Protein AF-A0A1I0T496-F1 (afdb_monomer)

Structure (mmCIF, N/CA/C/O backbone):
data_AF-A0A1I0T496-F1
#
_entry.id   AF-A0A1I0T496-F1
#
loop_
_atom_site.group_PDB
_atom_site.id
_atom_site.type_symbol
_atom_site.label_atom_id
_atom_site.label_alt_id
_atom_site.label_comp_id
_atom_site.label_asym_id
_atom_site.label_entity_id
_atom_site.label_seq_id
_atom_site.pdbx_PDB_ins_code
_atom_site.Cartn_x
_atom_site.Cartn_y
_atom_site.Cartn_z
_atom_site.occupancy
_atom_site.B_iso_or_equiv
_atom_site.auth_seq_id
_atom_site.auth_comp_id
_atom_site.auth_asym_id
_atom_site.auth_atom_id
_atom_site.pdbx_PDB_model_num
ATOM 1 N N . MET A 1 1 ? 73.795 6.835 -94.065 1.00 41.66 1 MET A N 1
ATOM 2 C CA . MET A 1 1 ? 74.451 7.978 -93.394 1.00 41.66 1 MET A CA 1
ATOM 3 C C . MET A 1 1 ? 73.332 8.925 -92.955 1.00 41.66 1 MET A C 1
ATOM 5 O O . MET A 1 1 ? 72.911 9.755 -93.740 1.00 41.66 1 MET A O 1
ATOM 9 N N . ASN A 1 2 ? 72.550 8.571 -91.927 1.00 46.06 2 ASN A N 1
ATOM 10 C CA . ASN A 1 2 ? 72.804 8.721 -90.476 1.00 46.06 2 ASN A CA 1
ATOM 11 C C . ASN A 1 2 ? 72.653 10.203 -90.088 1.00 46.06 2 ASN A C 1
ATOM 13 O O . ASN A 1 2 ? 73.573 10.978 -90.293 1.00 46.06 2 ASN A O 1
ATOM 17 N N . ASN A 1 3 ? 71.430 10.670 -89.830 1.00 55.84 3 ASN A N 1
ATOM 18 C CA . ASN A 1 3 ? 70.730 10.690 -88.534 1.00 55.84 3 ASN A CA 1
ATOM 19 C C . ASN A 1 3 ? 71.437 11.526 -87.455 1.00 55.84 3 ASN A C 1
ATOM 21 O O . ASN A 1 3 ? 72.317 11.025 -86.760 1.00 55.84 3 ASN A O 1
ATOM 25 N N . THR A 1 4 ? 70.936 12.747 -87.249 1.00 62.94 4 THR A N 1
ATOM 26 C CA . THR A 1 4 ? 71.225 13.577 -86.068 1.00 62.94 4 THR A CA 1
ATOM 27 C C . THR A 1 4 ? 70.010 14.438 -85.709 1.00 62.94 4 THR A C 1
ATOM 29 O O . THR A 1 4 ? 70.069 15.657 -85.620 1.00 62.94 4 THR A O 1
ATOM 32 N N . ALA A 1 5 ? 68.869 13.788 -85.476 1.00 58.91 5 ALA A N 1
ATOM 33 C CA . ALA A 1 5 ? 67.825 14.357 -84.630 1.00 58.91 5 ALA A CA 1
ATOM 34 C C . ALA A 1 5 ? 68.119 13.931 -83.185 1.00 58.91 5 ALA A C 1
ATOM 36 O O . ALA A 1 5 ? 67.910 12.776 -82.807 1.00 58.91 5 ALA A O 1
ATOM 37 N N . VAL A 1 6 ? 68.650 14.847 -82.375 1.00 59.38 6 VAL A N 1
ATOM 38 C CA . VAL A 1 6 ? 68.882 14.603 -80.948 1.00 59.38 6 VAL A CA 1
ATOM 39 C C . VAL A 1 6 ? 67.532 14.640 -80.228 1.00 59.38 6 VAL A C 1
ATOM 41 O O . VAL A 1 6 ? 67.005 15.698 -79.899 1.00 59.38 6 VAL A O 1
ATOM 44 N N . LYS A 1 7 ? 66.952 13.458 -79.989 1.00 59.78 7 LYS A N 1
ATOM 45 C CA . LYS A 1 7 ? 65.841 13.265 -79.047 1.00 59.78 7 LYS A CA 1
ATOM 46 C C . LYS A 1 7 ? 66.382 13.343 -77.623 1.00 59.78 7 LYS A C 1
ATOM 48 O O . LYS A 1 7 ? 66.870 12.347 -77.084 1.00 59.78 7 LYS A O 1
ATOM 53 N N . ILE A 1 8 ? 66.261 14.515 -77.009 1.00 58.62 8 ILE A N 1
ATOM 54 C CA . ILE A 1 8 ? 66.484 14.681 -75.574 1.00 58.62 8 ILE A CA 1
ATOM 55 C C . ILE A 1 8 ? 65.353 13.941 -74.857 1.00 58.62 8 ILE A C 1
ATOM 57 O O . ILE A 1 8 ? 64.212 14.392 -74.800 1.00 58.62 8 ILE A O 1
ATOM 61 N N . HIS A 1 9 ? 65.673 12.745 -74.367 1.00 56.34 9 HIS A N 1
ATOM 62 C CA . HIS A 1 9 ? 64.827 12.008 -73.446 1.00 56.34 9 HIS A CA 1
ATOM 63 C C . HIS A 1 9 ? 64.816 12.767 -72.122 1.00 56.34 9 HIS A C 1
ATOM 65 O O . HIS A 1 9 ? 65.733 12.628 -71.309 1.00 56.34 9 HIS A O 1
ATOM 71 N N . GLU A 1 10 ? 63.768 13.548 -71.881 1.00 54.47 10 GLU A N 1
ATOM 72 C CA . GLU A 1 10 ? 63.411 13.915 -70.520 1.00 54.47 10 GLU A CA 1
ATOM 73 C C . GLU A 1 10 ? 63.071 12.625 -69.775 1.00 54.47 10 GLU A C 1
ATOM 75 O O . GLU A 1 10 ? 61.998 12.033 -69.900 1.00 54.47 10 GLU A O 1
ATOM 80 N N . ARG A 1 11 ? 64.070 12.149 -69.031 1.00 53.25 11 ARG A N 1
ATOM 81 C CA . ARG A 1 11 ? 63.963 11.121 -68.009 1.00 53.25 11 ARG A CA 1
ATOM 82 C C . ARG A 1 11 ? 62.852 11.556 -67.054 1.00 53.25 11 ARG A C 1
ATOM 84 O O . ARG A 1 11 ? 63.096 12.318 -66.120 1.00 53.25 11 ARG A O 1
ATOM 91 N N . GLN A 1 12 ? 61.636 11.071 -67.304 1.00 49.47 12 GLN A N 1
ATOM 92 C CA . GLN A 1 12 ? 60.519 11.159 -66.377 1.00 49.47 12 GLN A CA 1
ATOM 93 C C . GLN A 1 12 ? 60.978 10.538 -65.059 1.00 49.47 12 GLN A C 1
ATOM 95 O O . GLN A 1 12 ? 61.045 9.320 -64.900 1.00 49.47 12 GLN A O 1
ATOM 100 N N . ARG A 1 13 ? 61.350 11.396 -64.109 1.00 55.25 13 ARG A N 1
ATOM 101 C CA . ARG A 1 13 ? 61.476 11.013 -62.708 1.00 55.25 13 ARG A CA 1
ATOM 102 C C . ARG A 1 13 ? 60.093 10.502 -62.302 1.00 55.25 13 ARG A C 1
ATOM 104 O O . ARG A 1 13 ? 59.134 11.264 -62.451 1.00 55.25 13 ARG A O 1
ATOM 111 N N . PRO A 1 14 ? 59.930 9.265 -61.807 1.00 50.41 14 PRO A N 1
ATOM 112 C CA . PRO A 1 14 ? 58.656 8.885 -61.233 1.00 50.41 14 PRO A CA 1
ATOM 113 C C . PRO A 1 14 ? 58.466 9.742 -59.981 1.00 50.41 14 PRO A C 1
ATOM 115 O O . PRO A 1 14 ? 59.073 9.501 -58.941 1.00 50.41 14 PRO A O 1
ATOM 118 N N . SER A 1 15 ? 57.645 10.786 -60.111 1.00 57.34 15 SER A N 1
ATOM 119 C CA . SER A 1 15 ? 57.058 11.498 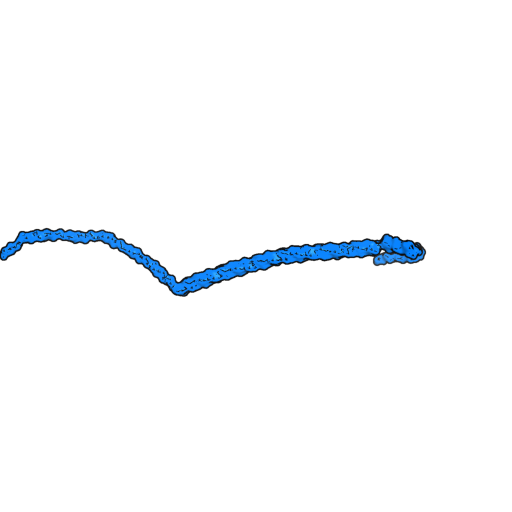-58.986 1.00 57.34 15 SER A CA 1
ATOM 120 C C . SER A 1 15 ? 56.385 10.446 -58.113 1.00 57.34 15 SER A C 1
ATOM 122 O O . SER A 1 15 ? 55.365 9.858 -58.487 1.00 57.34 15 SER A O 1
ATOM 124 N N . SER A 1 16 ? 57.000 10.155 -56.970 1.00 61.03 16 SER A N 1
ATOM 125 C CA . SER A 1 16 ? 56.422 9.342 -55.915 1.00 61.03 16 SER A CA 1
ATOM 126 C C . SER A 1 16 ? 55.224 10.096 -55.350 1.00 61.03 16 SER A C 1
ATOM 128 O O . SER A 1 16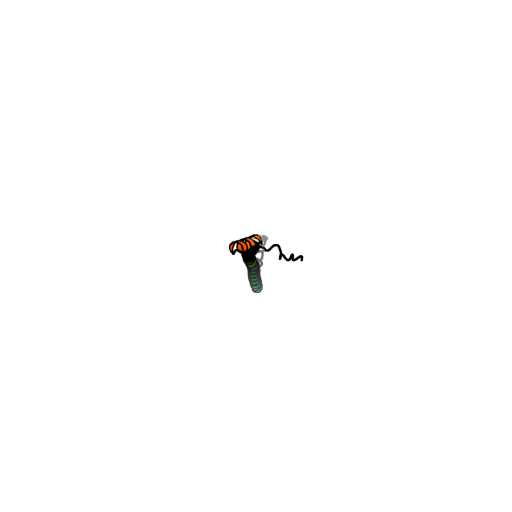 ? 55.309 10.766 -54.322 1.00 61.03 16 SER A O 1
ATOM 130 N N . ARG A 1 17 ? 54.086 10.012 -56.046 1.00 63.22 17 ARG A N 1
ATOM 131 C CA . ARG A 1 17 ? 52.793 10.388 -55.483 1.00 63.22 17 ARG A CA 1
ATOM 132 C C . ARG A 1 17 ? 52.647 9.598 -54.182 1.00 63.22 17 ARG A C 1
ATOM 134 O O . ARG A 1 17 ? 52.797 8.370 -54.231 1.00 63.22 17 ARG A O 1
ATOM 141 N N . PRO A 1 18 ? 52.350 10.233 -53.035 1.00 58.09 18 PRO A N 1
ATOM 142 C CA . PRO A 1 18 ? 51.999 9.473 -51.853 1.00 58.09 18 PRO A CA 1
ATOM 143 C C . PRO A 1 18 ? 50.783 8.639 -52.242 1.00 58.09 18 PRO A C 1
ATOM 145 O O . PRO A 1 18 ? 49.720 9.169 -52.571 1.00 58.09 18 PRO A O 1
ATOM 148 N N . ARG A 1 19 ? 50.953 7.313 -52.293 1.00 62.31 19 ARG A N 1
ATOM 149 C CA . ARG A 1 19 ? 49.824 6.398 -52.414 1.00 62.31 19 ARG A CA 1
ATOM 150 C C . ARG A 1 19 ? 48.985 6.660 -51.179 1.00 62.31 19 ARG A C 1
ATOM 152 O O . ARG A 1 19 ? 49.317 6.168 -50.103 1.00 62.31 19 ARG A O 1
ATOM 159 N N . ILE A 1 20 ? 47.925 7.451 -51.333 1.00 65.31 20 ILE A N 1
ATOM 160 C CA . ILE A 1 20 ? 46.864 7.572 -50.345 1.00 65.31 20 ILE A CA 1
ATOM 161 C C . ILE A 1 20 ? 46.351 6.146 -50.189 1.00 65.31 20 ILE A C 1
ATOM 163 O O . ILE A 1 20 ? 45.581 5.645 -51.012 1.00 65.31 20 ILE A O 1
ATOM 167 N N . ARG A 1 21 ? 46.873 5.439 -49.183 1.00 66.69 21 ARG A N 1
ATOM 168 C CA . ARG A 1 21 ? 46.366 4.141 -48.773 1.00 66.69 21 ARG A CA 1
ATOM 169 C C . ARG A 1 21 ? 44.942 4.438 -48.350 1.00 66.69 21 ARG A C 1
ATOM 171 O O . ARG A 1 21 ? 44.722 4.950 -47.256 1.00 66.69 21 ARG A O 1
ATOM 178 N N . LYS A 1 22 ? 43.985 4.202 -49.253 1.00 64.88 22 LYS A N 1
ATOM 179 C CA . LYS A 1 22 ? 42.560 4.251 -48.936 1.00 64.88 22 LYS A CA 1
ATOM 180 C C . LYS A 1 22 ? 42.412 3.375 -47.702 1.00 64.88 22 LYS A C 1
ATOM 182 O O . LYS A 1 22 ? 42.604 2.162 -47.805 1.00 64.88 22 LYS A O 1
ATOM 187 N N . LYS A 1 23 ? 42.183 3.990 -46.534 1.00 65.06 23 LYS A N 1
ATOM 188 C CA . LYS A 1 23 ? 41.898 3.261 -45.300 1.00 65.06 23 LYS A CA 1
ATOM 189 C C . LYS A 1 23 ? 40.741 2.343 -45.667 1.00 65.06 23 LYS A C 1
ATOM 191 O O . LYS A 1 23 ? 39.662 2.832 -46.005 1.00 65.06 23 LYS A O 1
ATOM 196 N N . ARG A 1 24 ? 41.002 1.034 -45.757 1.00 63.16 24 ARG A N 1
ATOM 197 C CA . ARG A 1 24 ? 39.957 0.051 -46.034 1.00 63.16 24 ARG A CA 1
ATOM 198 C C . ARG A 1 24 ? 38.941 0.269 -44.926 1.00 63.16 24 ARG A C 1
ATOM 200 O O . ARG A 1 24 ? 39.257 0.022 -43.767 1.00 63.16 24 ARG A O 1
ATOM 207 N N . LYS A 1 25 ? 37.773 0.821 -45.265 1.00 63.59 25 LYS A N 1
ATOM 208 C CA . LYS A 1 25 ? 36.662 0.899 -44.322 1.00 63.59 25 LYS A CA 1
ATOM 209 C C . LYS A 1 25 ? 36.406 -0.547 -43.930 1.00 63.59 25 LYS A C 1
ATOM 211 O O . LYS A 1 25 ? 36.032 -1.338 -44.799 1.00 63.59 25 LYS A O 1
ATOM 216 N N . LEU A 1 26 ? 36.722 -0.906 -42.686 1.00 62.88 26 LEU A N 1
ATOM 217 C CA . LEU A 1 26 ? 36.384 -2.209 -42.138 1.00 62.88 26 LEU A CA 1
ATOM 218 C C . LEU A 1 26 ? 34.862 -2.283 -42.253 1.00 62.88 26 LEU A C 1
ATOM 220 O O . LEU A 1 26 ? 34.140 -1.626 -41.507 1.00 62.88 26 LEU A O 1
ATOM 224 N N . LYS A 1 27 ? 34.361 -2.973 -43.279 1.00 60.84 27 LYS A N 1
ATOM 225 C CA . LYS A 1 27 ? 32.942 -3.281 -43.368 1.00 60.84 27 LYS A CA 1
ATOM 226 C C . LYS A 1 27 ? 32.727 -4.332 -42.296 1.00 60.84 27 LYS A C 1
ATOM 228 O O . LYS A 1 27 ? 32.957 -5.511 -42.551 1.00 60.84 27 LYS A O 1
ATOM 233 N N . ILE A 1 28 ? 32.383 -3.881 -41.094 1.00 61.97 28 ILE A N 1
ATOM 234 C CA . ILE A 1 28 ? 31.944 -4.745 -40.006 1.00 61.97 28 ILE A CA 1
ATOM 235 C C . ILE A 1 28 ? 30.673 -5.412 -40.531 1.00 61.97 28 ILE A C 1
ATOM 237 O O . ILE A 1 28 ? 29.595 -4.822 -40.555 1.00 61.97 28 ILE A O 1
ATOM 241 N N . ARG A 1 29 ? 30.829 -6.609 -41.103 1.00 61.81 29 ARG A N 1
ATOM 242 C CA . ARG A 1 29 ? 29.712 -7.465 -41.482 1.00 61.81 29 ARG A CA 1
ATOM 243 C C . ARG A 1 29 ? 29.165 -8.018 -40.177 1.00 61.81 29 ARG A C 1
ATOM 245 O O . ARG A 1 29 ? 29.582 -9.089 -39.750 1.00 61.81 29 ARG A O 1
ATOM 252 N N . LEU A 1 30 ? 28.279 -7.251 -39.547 1.00 61.03 30 LEU A N 1
ATOM 253 C CA . LEU A 1 30 ? 27.459 -7.723 -38.438 1.00 61.03 30 LEU A CA 1
ATOM 254 C C . LEU A 1 30 ? 26.782 -9.011 -38.911 1.00 61.03 30 LEU A C 1
ATOM 256 O O . LEU A 1 30 ? 26.029 -8.999 -39.893 1.00 61.03 30 LEU A O 1
ATOM 260 N N . LYS A 1 31 ? 27.131 -10.141 -38.293 1.00 72.19 31 LYS A N 1
ATOM 261 C CA . LYS A 1 31 ? 26.529 -11.431 -38.646 1.00 72.19 31 LYS A CA 1
ATOM 262 C C . LYS A 1 31 ? 25.045 -11.365 -38.277 1.00 72.19 31 LYS A C 1
ATOM 264 O O . LYS A 1 31 ? 24.690 -10.715 -37.298 1.00 72.19 31 LYS A O 1
ATOM 269 N N . LEU A 1 32 ? 24.165 -12.038 -39.027 1.00 67.88 32 LEU A N 1
ATOM 270 C CA . LEU A 1 32 ? 22.719 -12.009 -38.741 1.00 67.88 32 LEU A CA 1
ATOM 271 C C . LEU A 1 32 ? 22.405 -12.396 -37.282 1.00 67.88 32 LEU A C 1
ATOM 273 O O . LEU A 1 32 ? 21.515 -11.810 -36.673 1.00 67.88 32 LEU A O 1
ATOM 277 N N . GLY A 1 33 ? 23.195 -13.307 -36.702 1.00 79.06 33 GLY A N 1
ATOM 278 C CA . GLY A 1 33 ? 23.086 -13.693 -35.293 1.00 79.06 33 GLY A CA 1
ATOM 279 C C . GLY A 1 33 ? 23.402 -12.572 -34.296 1.00 79.06 33 GLY A C 1
ATOM 280 O O . GLY A 1 33 ? 22.798 -12.529 -33.235 1.00 79.06 33 GLY A O 1
ATOM 281 N N . GLU A 1 34 ? 24.278 -11.624 -34.634 1.00 82.75 34 GLU A N 1
ATOM 282 C CA . GLU A 1 34 ? 24.627 -10.497 -33.757 1.00 82.75 34 GLU A CA 1
ATOM 283 C C . GLU A 1 34 ? 23.475 -9.484 -33.672 1.00 82.75 34 GLU A C 1
ATOM 285 O O . GLU A 1 34 ? 23.160 -8.983 -32.596 1.00 82.75 34 GLU A O 1
ATOM 290 N N . LYS A 1 35 ? 22.756 -9.267 -34.784 1.00 82.06 35 LYS A N 1
ATOM 291 C CA . LYS A 1 35 ? 21.499 -8.498 -34.779 1.00 82.06 35 LYS A CA 1
ATOM 292 C C . LYS A 1 35 ? 20.406 -9.178 -33.953 1.00 82.06 35 LYS A C 1
ATOM 294 O O . LYS A 1 35 ? 19.688 -8.489 -33.235 1.00 82.06 35 LYS A O 1
ATOM 299 N N . LEU A 1 36 ? 20.281 -10.505 -34.045 1.00 87.56 36 LEU A N 1
ATOM 300 C CA . LEU A 1 36 ? 19.298 -11.265 -33.267 1.00 87.56 36 LEU A CA 1
ATOM 301 C C . LEU A 1 36 ? 19.629 -11.257 -31.768 1.00 87.56 36 LEU A C 1
ATOM 303 O O . LEU A 1 36 ? 18.732 -11.068 -30.952 1.00 87.56 36 LEU A O 1
ATOM 307 N N . LEU A 1 37 ? 20.909 -11.394 -31.410 1.00 89.06 37 LEU A N 1
ATOM 308 C CA . LEU A 1 37 ? 21.372 -11.301 -30.027 1.00 89.06 37 LEU A CA 1
ATOM 309 C C . LEU A 1 37 ? 21.034 -9.931 -29.438 1.00 89.06 37 LEU A C 1
ATOM 311 O O . LEU A 1 37 ? 20.439 -9.864 -28.365 1.00 89.06 37 LEU A O 1
ATOM 315 N N . PHE A 1 38 ? 21.340 -8.858 -30.174 1.00 88.50 38 PHE A N 1
ATOM 316 C CA . PHE A 1 38 ? 21.045 -7.491 -29.750 1.00 88.50 38 PHE A CA 1
ATOM 317 C C . PHE A 1 38 ? 19.538 -7.257 -29.586 1.00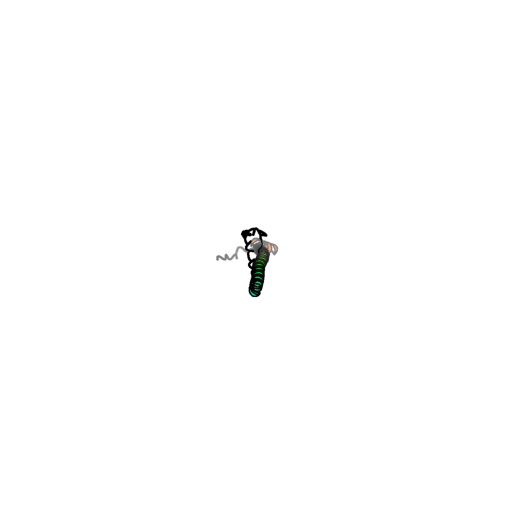 88.50 38 PHE A C 1
ATOM 319 O O . PHE A 1 38 ? 19.108 -6.679 -28.593 1.00 88.50 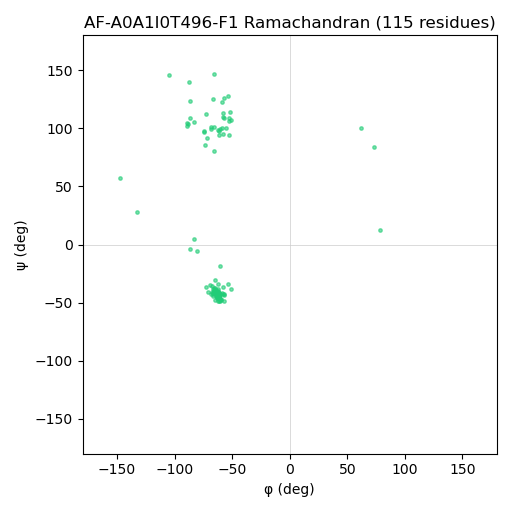38 PHE A O 1
ATOM 326 N N . LEU A 1 39 ? 18.724 -7.773 -30.514 1.00 89.00 39 LEU A N 1
ATOM 327 C CA . LEU A 1 39 ? 17.268 -7.696 -30.418 1.00 89.00 39 LEU A CA 1
ATOM 328 C C . LEU A 1 39 ? 16.734 -8.455 -29.193 1.00 89.00 39 LEU A C 1
ATOM 330 O O . LEU A 1 39 ? 15.908 -7.914 -28.462 1.00 89.00 39 LEU A O 1
ATOM 334 N N . SER A 1 40 ? 17.229 -9.671 -28.937 1.00 90.25 40 SER A N 1
ATOM 335 C CA . SER A 1 40 ? 16.819 -10.458 -27.766 1.00 90.25 40 SER A CA 1
ATOM 336 C C . SER A 1 40 ? 17.248 -9.797 -26.456 1.00 90.25 40 SER A C 1
ATOM 338 O O . SER A 1 40 ? 16.480 -9.776 -25.501 1.00 90.25 40 SER A O 1
ATOM 340 N N . PHE A 1 41 ? 18.436 -9.187 -26.430 1.00 93.38 41 PHE A N 1
ATOM 341 C CA . PHE A 1 41 ? 18.948 -8.473 -25.270 1.00 93.38 41 PHE A CA 1
ATOM 342 C C . PHE A 1 41 ? 18.111 -7.226 -24.979 1.00 93.38 41 PHE A C 1
ATOM 344 O O . PHE A 1 41 ? 17.721 -7.006 -23.836 1.00 93.38 41 PHE A O 1
ATOM 351 N N . CYS A 1 42 ? 17.754 -6.451 -26.009 1.00 93.25 42 CYS A N 1
ATOM 352 C CA . CYS A 1 42 ? 16.834 -5.325 -25.862 1.00 93.25 42 CYS A CA 1
ATOM 353 C C . CYS A 1 42 ? 15.453 -5.776 -25.368 1.00 93.25 42 CYS A C 1
ATOM 355 O O . CYS A 1 42 ? 14.914 -5.167 -24.447 1.00 93.25 42 CYS A O 1
ATOM 357 N N . ALA A 1 43 ? 14.893 -6.851 -25.929 1.00 93.44 43 ALA A N 1
ATOM 358 C CA . ALA A 1 43 ? 13.610 -7.392 -25.484 1.00 93.44 43 ALA A CA 1
ATOM 359 C C . ALA A 1 43 ? 13.664 -7.866 -24.022 1.00 93.44 43 ALA A C 1
ATOM 361 O O . ALA A 1 43 ? 12.767 -7.555 -23.242 1.00 93.44 43 ALA A O 1
ATOM 362 N N . PHE A 1 44 ? 14.737 -8.555 -23.630 1.00 95.06 44 PHE A N 1
ATOM 363 C CA . PHE A 1 44 ? 14.953 -9.008 -22.259 1.00 95.06 44 PHE A CA 1
ATOM 364 C C . PHE A 1 44 ? 15.122 -7.836 -21.286 1.00 95.06 44 PHE A C 1
ATOM 366 O O . PHE A 1 44 ? 14.544 -7.848 -20.204 1.00 95.06 44 PHE A O 1
ATOM 373 N N . ALA A 1 45 ? 15.859 -6.794 -21.680 1.00 93.62 45 ALA A N 1
ATOM 374 C CA . ALA A 1 45 ? 16.032 -5.592 -20.871 1.00 93.62 45 ALA A CA 1
ATOM 375 C C . ALA A 1 45 ? 14.699 -4.861 -20.643 1.00 93.62 45 ALA A C 1
ATOM 377 O O . ALA A 1 45 ? 14.400 -4.468 -19.516 1.00 93.62 45 ALA A O 1
ATOM 378 N N . ILE A 1 46 ? 13.871 -4.728 -21.687 1.00 93.19 46 ILE A N 1
ATOM 379 C CA . ILE A 1 46 ? 12.524 -4.148 -21.576 1.00 93.19 46 ILE A CA 1
ATOM 380 C C . ILE A 1 46 ? 11.646 -5.020 -20.675 1.00 93.19 46 ILE A C 1
ATOM 382 O O . ILE A 1 46 ? 10.989 -4.499 -19.778 1.00 93.19 46 ILE A O 1
ATOM 386 N N . TYR A 1 47 ? 11.666 -6.341 -20.866 1.00 92.38 47 TYR A N 1
ATOM 387 C CA . TYR A 1 47 ? 10.921 -7.277 -20.028 1.00 92.38 47 TYR A CA 1
ATOM 388 C C . TYR A 1 47 ? 11.308 -7.148 -18.550 1.00 92.38 47 TYR A C 1
ATOM 390 O O . TYR A 1 47 ? 10.434 -6.984 -17.704 1.00 92.38 47 TYR A O 1
ATOM 398 N N . ALA A 1 48 ? 12.606 -7.142 -18.238 1.00 89.38 48 ALA A N 1
ATOM 399 C CA . ALA A 1 48 ? 13.108 -6.977 -16.878 1.00 89.38 48 ALA A CA 1
ATOM 400 C C . ALA A 1 48 ? 12.684 -5.631 -16.269 1.00 89.38 48 ALA A C 1
ATOM 402 O O . ALA A 1 48 ? 12.222 -5.593 -15.129 1.00 89.38 48 ALA A O 1
ATOM 403 N N . ALA A 1 49 ? 12.772 -4.539 -17.035 1.00 86.69 49 ALA A N 1
ATOM 404 C CA . ALA A 1 49 ? 12.337 -3.219 -16.588 1.00 86.69 49 ALA A CA 1
ATOM 405 C C . ALA A 1 49 ? 10.831 -3.185 -16.271 1.00 86.69 49 ALA A C 1
ATOM 407 O O . ALA A 1 49 ? 10.437 -2.706 -15.208 1.00 86.69 49 ALA A O 1
ATOM 408 N N . VAL A 1 50 ? 9.993 -3.753 -17.144 1.00 84.50 50 VAL A N 1
ATOM 409 C CA . VAL A 1 50 ? 8.544 -3.872 -16.913 1.00 84.50 50 VAL A CA 1
ATOM 410 C C . VAL A 1 50 ? 8.257 -4.721 -15.675 1.00 84.50 50 VAL A C 1
ATOM 412 O O . VAL A 1 50 ? 7.410 -4.351 -14.867 1.00 84.50 50 VAL A O 1
ATOM 415 N N . HIS A 1 51 ? 8.982 -5.823 -15.480 1.00 82.81 51 HIS A N 1
ATOM 416 C CA . HIS A 1 51 ? 8.794 -6.720 -14.340 1.00 82.81 51 HIS A CA 1
ATOM 417 C C . HIS A 1 51 ? 9.142 -6.057 -12.999 1.00 82.81 51 HIS A C 1
ATOM 419 O O . HIS A 1 51 ? 8.439 -6.251 -12.006 1.00 82.81 51 HIS A O 1
ATOM 425 N N . ILE A 1 52 ? 10.206 -5.248 -12.976 1.00 80.00 52 ILE A N 1
ATOM 426 C CA . ILE A 1 52 ? 10.610 -4.461 -11.803 1.00 80.00 52 ILE A CA 1
ATOM 427 C C . ILE A 1 52 ? 9.534 -3.419 -11.475 1.00 80.00 52 ILE A C 1
ATOM 429 O O . ILE A 1 52 ? 9.082 -3.335 -10.334 1.00 80.00 52 ILE A O 1
ATOM 433 N N . VAL A 1 53 ? 9.059 -2.674 -12.479 1.00 76.06 53 VAL A N 1
ATOM 434 C CA . VAL A 1 53 ? 8.025 -1.643 -12.291 1.00 76.06 53 VAL A CA 1
ATOM 435 C C . VAL A 1 53 ? 6.683 -2.252 -11.876 1.00 76.06 53 VAL A C 1
ATOM 437 O O . VAL A 1 53 ? 6.021 -1.725 -10.984 1.00 76.06 53 VAL A O 1
ATOM 440 N N . ALA A 1 54 ? 6.288 -3.389 -12.451 1.00 68.44 54 ALA A N 1
ATOM 441 C CA . ALA A 1 54 ? 5.057 -4.087 -12.082 1.00 68.44 54 ALA A CA 1
ATOM 442 C C . ALA A 1 54 ? 5.069 -4.553 -10.615 1.00 68.44 54 ALA A C 1
ATOM 444 O O . ALA A 1 54 ? 4.038 -4.512 -9.940 1.00 68.44 54 ALA A O 1
ATOM 445 N N . ASN A 1 55 ? 6.237 -4.939 -10.094 1.00 61.78 55 ASN A N 1
ATOM 446 C CA . ASN A 1 55 ? 6.389 -5.250 -8.676 1.00 61.78 55 ASN A CA 1
ATOM 447 C C . ASN A 1 55 ? 6.228 -3.992 -7.800 1.00 61.78 55 ASN A C 1
ATOM 449 O O . ASN A 1 55 ? 5.618 -4.049 -6.735 1.00 61.78 55 ASN A O 1
ATOM 453 N N . GLN A 1 56 ? 6.691 -2.836 -8.284 1.00 59.56 56 GLN A N 1
ATOM 454 C CA . GLN A 1 56 ? 6.508 -1.546 -7.613 1.00 59.56 56 GLN A CA 1
ATOM 455 C C . GLN A 1 56 ? 5.028 -1.121 -7.542 1.00 59.56 56 GLN A C 1
ATOM 457 O O . GLN A 1 56 ? 4.591 -0.589 -6.523 1.00 59.56 56 GLN A O 1
ATOM 462 N N . VAL A 1 57 ? 4.239 -1.391 -8.590 1.00 58.44 57 VAL A N 1
ATOM 463 C CA . VAL A 1 57 ? 2.792 -1.093 -8.609 1.00 58.44 57 VAL A CA 1
ATOM 464 C C . VAL A 1 57 ? 2.046 -1.938 -7.579 1.00 58.44 57 VAL A C 1
ATOM 466 O O . VAL A 1 57 ? 1.209 -1.406 -6.852 1.00 58.44 57 VAL A O 1
ATOM 469 N N . LYS A 1 58 ? 2.403 -3.223 -7.434 1.00 58.53 58 LYS A N 1
ATOM 470 C CA . LYS A 1 58 ? 1.876 -4.058 -6.344 1.00 58.53 58 LYS A CA 1
ATOM 471 C C . LYS A 1 58 ? 2.198 -3.468 -4.975 1.00 58.53 58 LYS A C 1
ATOM 473 O O . LYS A 1 58 ? 1.313 -3.434 -4.135 1.00 58.53 58 LYS A O 1
ATOM 478 N N . ILE A 1 59 ? 3.408 -2.950 -4.762 1.00 59.81 59 ILE A N 1
ATOM 479 C CA . ILE A 1 59 ? 3.786 -2.324 -3.483 1.00 59.81 59 ILE A CA 1
ATOM 480 C C . ILE A 1 59 ? 2.926 -1.087 -3.188 1.00 59.81 59 ILE A C 1
ATOM 482 O O . ILE A 1 59 ? 2.486 -0.911 -2.056 1.00 59.81 59 ILE A O 1
ATOM 486 N N . TYR A 1 60 ? 2.635 -0.247 -4.185 1.00 60.06 60 TYR A N 1
ATOM 487 C CA . TYR A 1 60 ? 1.771 0.920 -3.975 1.00 60.06 60 TYR A CA 1
ATOM 488 C C . TYR A 1 60 ? 0.323 0.521 -3.655 1.00 60.06 60 TYR A C 1
ATOM 490 O O . TYR A 1 60 ? -0.282 1.075 -2.737 1.00 60.06 60 TYR A O 1
ATOM 498 N N . GLN A 1 61 ? -0.210 -0.476 -4.368 1.00 61.25 61 GLN A N 1
ATOM 499 C CA . GLN A 1 61 ? -1.541 -1.019 -4.098 1.00 61.25 61 GLN A CA 1
ATOM 500 C C . GLN A 1 61 ? -1.619 -1.621 -2.685 1.00 61.25 61 GLN A C 1
ATOM 502 O O . GLN A 1 61 ? -2.546 -1.311 -1.944 1.00 61.25 61 GLN A O 1
ATOM 507 N N . ILE A 1 62 ? -0.606 -2.402 -2.297 1.00 61.81 62 ILE A N 1
ATOM 508 C CA . ILE A 1 62 ? -0.501 -3.049 -0.983 1.00 61.81 62 ILE A CA 1
ATOM 509 C C . ILE A 1 62 ? -0.401 -2.007 0.135 1.00 61.81 62 ILE A C 1
ATOM 511 O O . ILE A 1 62 ? -1.095 -2.130 1.135 1.00 61.81 62 ILE A O 1
ATOM 515 N N . ASN A 1 63 ? 0.401 -0.950 -0.026 1.00 67.31 63 ASN A N 1
ATOM 516 C CA . ASN A 1 63 ? 0.499 0.108 0.986 1.00 67.31 63 ASN A CA 1
ATOM 517 C C . ASN A 1 63 ? -0.840 0.826 1.201 1.00 67.31 63 ASN A C 1
ATOM 519 O O . ASN A 1 63 ? -1.196 1.140 2.335 1.00 67.31 63 ASN A O 1
ATOM 523 N N . LYS A 1 64 ? -1.600 1.056 0.125 1.00 70.56 64 LYS A N 1
ATOM 524 C CA . LYS A 1 64 ? -2.931 1.662 0.218 1.00 70.56 64 LYS A CA 1
ATOM 525 C C . LYS A 1 64 ? -3.936 0.724 0.889 1.00 70.56 64 LYS A C 1
ATOM 527 O O . LYS A 1 64 ? -4.702 1.167 1.736 1.00 70.56 64 LYS A O 1
ATOM 532 N N . GLU A 1 65 ? -3.907 -0.557 0.540 1.00 70.88 65 GLU A N 1
ATOM 533 C CA . GLU A 1 65 ? -4.768 -1.580 1.138 1.00 70.88 65 GLU A CA 1
ATOM 534 C C . GLU A 1 65 ? -4.470 -1.767 2.634 1.00 70.88 65 GLU A C 1
ATOM 536 O O . GLU A 1 65 ? -5.397 -1.830 3.437 1.00 70.88 65 GLU A O 1
ATOM 541 N N . ILE A 1 66 ? -3.191 -1.735 3.032 1.00 74.12 66 ILE A N 1
ATOM 542 C CA . ILE A 1 66 ? -2.772 -1.731 4.441 1.00 74.12 66 ILE A CA 1
ATOM 543 C C . ILE A 1 66 ? -3.345 -0.516 5.171 1.00 74.12 66 ILE A C 1
ATOM 545 O O . ILE A 1 66 ? -3.902 -0.673 6.253 1.00 74.12 66 ILE A O 1
ATOM 549 N N . GLN A 1 67 ? -3.246 0.680 4.585 1.00 68.94 67 GLN A N 1
ATOM 550 C CA . GLN A 1 67 ? -3.754 1.896 5.219 1.00 68.94 67 GLN A CA 1
ATOM 551 C C . GLN A 1 67 ? -5.279 1.849 5.413 1.00 68.94 67 GLN A C 1
ATOM 553 O O . GLN A 1 67 ? -5.766 2.135 6.503 1.00 68.94 67 GLN A O 1
ATOM 558 N N . GLN A 1 68 ? -6.027 1.404 4.400 1.00 79.81 68 GLN A N 1
ATOM 559 C CA . GLN A 1 68 ? -7.484 1.244 4.492 1.00 79.81 68 GLN A CA 1
ATOM 560 C C . GLN A 1 68 ? -7.894 0.171 5.511 1.00 79.81 68 GLN A C 1
ATOM 562 O O . GLN A 1 68 ? -8.850 0.350 6.271 1.00 79.81 68 GLN A O 1
ATOM 567 N N . LEU A 1 69 ? -7.161 -0.943 5.559 1.00 79.31 69 LEU A N 1
ATOM 568 C CA . LEU A 1 69 ? -7.399 -1.996 6.540 1.00 79.31 69 LEU A CA 1
ATOM 569 C C . LEU A 1 69 ? -7.131 -1.496 7.964 1.00 79.31 69 LEU A C 1
ATOM 571 O O . LEU A 1 69 ? -7.896 -1.791 8.877 1.00 79.31 69 LEU A O 1
ATOM 575 N N . GLN A 1 70 ? -6.072 -0.713 8.156 1.00 76.88 70 GLN A N 1
ATOM 576 C CA . GLN A 1 70 ? -5.696 -0.169 9.456 1.00 76.88 70 GLN A CA 1
ATOM 577 C C . GLN A 1 70 ? -6.726 0.846 9.976 1.00 76.88 70 GLN A C 1
ATOM 579 O O . GLN A 1 70 ? -7.065 0.805 11.159 1.00 76.88 70 GLN A O 1
ATOM 584 N N . GLU A 1 71 ? -7.285 1.680 9.094 1.00 85.44 71 G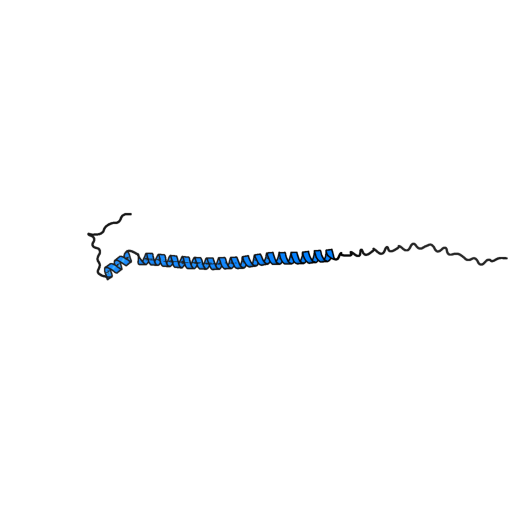LU A N 1
ATOM 585 C CA . GLU A 1 71 ? -8.421 2.561 9.406 1.00 85.44 71 GLU A CA 1
ATOM 586 C C . GLU A 1 71 ? -9.659 1.752 9.827 1.00 85.44 71 GLU A C 1
ATOM 588 O O . GLU A 1 71 ? -10.239 2.014 10.881 1.00 85.44 71 GLU A O 1
ATOM 593 N N . THR A 1 72 ? -10.002 0.703 9.072 1.00 84.75 72 THR A N 1
ATOM 594 C CA . THR A 1 72 ? -11.142 -0.182 9.384 1.00 84.75 72 THR A CA 1
ATOM 595 C C . THR A 1 72 ? -10.969 -0.868 10.745 1.00 84.75 72 THR A C 1
ATOM 597 O O . THR A 1 72 ? -11.903 -0.946 11.542 1.00 84.75 72 THR A O 1
ATOM 600 N N . VAL A 1 73 ? -9.760 -1.350 11.050 1.00 88.81 73 VAL A N 1
ATOM 601 C CA . VAL A 1 73 ? -9.448 -1.977 12.344 1.00 88.81 73 VAL A CA 1
ATOM 602 C C . VAL A 1 73 ? -9.558 -0.967 13.487 1.00 88.81 73 VAL A C 1
ATOM 604 O O . VAL A 1 73 ? -10.098 -1.306 14.540 1.00 88.81 73 VAL A O 1
ATOM 607 N N . GLN A 1 74 ? -9.087 0.271 13.3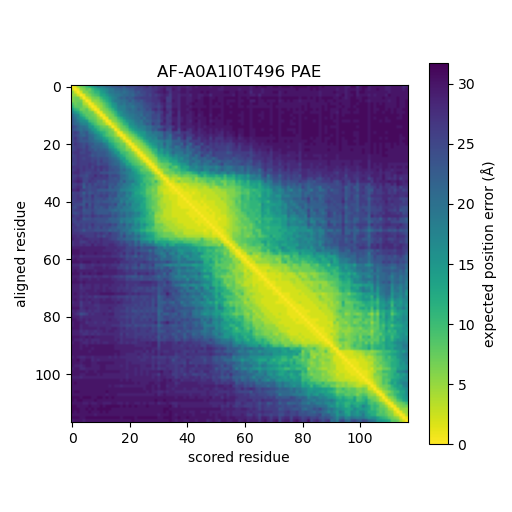02 1.00 86.69 74 GLN A N 1
ATOM 608 C CA . GLN A 1 74 ? -9.247 1.320 14.314 1.00 86.69 74 GLN A CA 1
ATOM 609 C C . GLN A 1 74 ? -10.717 1.658 14.571 1.00 86.69 74 GLN A C 1
ATOM 611 O O . GLN A 1 74 ? -11.112 1.801 15.729 1.00 86.69 74 GLN A O 1
ATOM 616 N N . GLU A 1 75 ? -11.530 1.759 13.521 1.00 90.00 75 GLU A N 1
ATOM 617 C CA . GLU A 1 75 ? -12.963 2.028 13.647 1.00 90.00 75 GLU A CA 1
ATOM 618 C C . GLU A 1 75 ? -13.681 0.887 14.381 1.00 90.00 75 GLU A C 1
ATOM 620 O O . GLU A 1 75 ? -14.429 1.127 15.331 1.00 90.00 75 GLU A O 1
ATOM 625 N N . GLN A 1 76 ? -13.364 -0.365 14.040 1.00 79.44 76 GLN A N 1
ATOM 626 C CA . GLN A 1 76 ? -13.918 -1.530 14.726 1.00 79.44 76 GLN A CA 1
ATOM 627 C C . GLN A 1 76 ? -13.483 -1.606 16.198 1.00 79.44 76 GLN A C 1
ATOM 629 O O . GLN A 1 76 ? -14.289 -1.944 17.067 1.00 79.44 76 GLN A O 1
ATOM 634 N N . GLN A 1 77 ? -12.226 -1.271 16.506 1.00 86.62 77 GLN A N 1
ATOM 635 C CA . GLN A 1 77 ? -11.733 -1.228 17.884 1.00 86.62 77 GLN A CA 1
ATOM 636 C C . GLN A 1 77 ? -12.442 -0.142 18.696 1.00 86.62 77 GLN A C 1
ATOM 638 O O . GLN A 1 77 ? -12.763 -0.363 19.865 1.00 86.62 77 GLN A O 1
ATOM 643 N N . LYS A 1 78 ? -12.708 1.014 18.082 1.00 89.38 78 LYS A N 1
ATOM 644 C CA . LYS A 1 78 ? -13.476 2.088 18.709 1.00 89.38 78 LYS A CA 1
ATOM 645 C C . LYS A 1 78 ? -14.900 1.630 19.016 1.00 89.38 78 LYS A C 1
ATOM 647 O O . LYS A 1 78 ? -15.313 1.742 20.162 1.00 89.38 78 LYS A O 1
ATOM 652 N N . HIS A 1 79 ? -15.594 1.025 18.052 1.00 88.69 79 HIS A N 1
ATOM 653 C CA . HIS A 1 79 ? -16.927 0.463 18.281 1.00 88.69 79 HIS A CA 1
ATOM 654 C C . HIS A 1 79 ? -16.950 -0.573 19.410 1.00 88.69 79 HIS A C 1
ATOM 656 O O . HIS A 1 79 ? -17.836 -0.537 20.259 1.00 88.69 79 HIS A O 1
ATOM 662 N N . ASN A 1 80 ? -15.961 -1.468 19.460 1.00 89.50 80 ASN A N 1
ATOM 663 C CA . ASN A 1 80 ? -15.850 -2.441 20.547 1.00 89.50 80 ASN A CA 1
ATOM 664 C C . ASN A 1 80 ? -15.624 -1.769 21.907 1.00 89.50 80 ASN A C 1
ATOM 666 O O . ASN A 1 80 ? -16.236 -2.174 22.894 1.00 89.50 80 ASN A O 1
ATOM 670 N N . ASN A 1 81 ? -14.770 -0.745 21.970 1.00 87.94 81 ASN A N 1
ATOM 671 C CA . ASN A 1 81 ? -14.543 0.011 23.199 1.00 87.94 81 ASN A CA 1
ATOM 672 C C . ASN A 1 81 ? -15.796 0.778 23.636 1.00 87.94 81 ASN A C 1
ATOM 674 O O . ASN A 1 81 ? -16.111 0.780 24.822 1.00 87.94 81 ASN A O 1
ATOM 678 N N . ASP A 1 82 ? -16.526 1.383 22.701 1.00 89.25 82 ASP A N 1
ATOM 679 C CA . ASP A 1 82 ? -17.768 2.102 22.989 1.00 89.25 82 ASP A CA 1
ATOM 680 C C . ASP A 1 82 ? -18.834 1.143 23.547 1.00 89.25 82 ASP A C 1
ATOM 682 O O . ASP A 1 82 ? -19.433 1.428 24.582 1.00 89.25 82 ASP A O 1
ATOM 686 N N . LEU A 1 83 ? -18.997 -0.042 22.943 1.00 86.50 83 LEU A N 1
ATOM 687 C CA . LEU A 1 83 ? -19.885 -1.095 23.455 1.00 86.50 83 LEU A CA 1
ATOM 688 C C . LEU A 1 83 ? -19.450 -1.598 24.835 1.00 86.50 83 LEU A C 1
ATOM 690 O O . LEU A 1 83 ? -20.286 -1.816 25.709 1.00 86.50 83 LEU A O 1
ATOM 694 N N . TYR A 1 84 ? -18.145 -1.775 25.054 1.00 85.69 84 TYR A N 1
ATOM 695 C CA . TYR A 1 84 ? -17.624 -2.161 26.362 1.00 85.69 84 TYR A CA 1
ATOM 696 C C . TYR A 1 84 ? -17.949 -1.100 27.419 1.00 85.69 84 TYR A C 1
ATOM 698 O O . TYR A 1 84 ? -18.433 -1.433 28.500 1.00 85.69 84 TYR A O 1
ATOM 706 N N . MET A 1 85 ? -17.744 0.178 27.096 1.00 84.94 85 MET A N 1
ATOM 707 C CA . MET A 1 85 ? -18.094 1.298 27.968 1.00 84.94 85 MET A CA 1
ATOM 708 C C . MET A 1 85 ? -19.595 1.355 28.249 1.00 84.94 85 MET A C 1
ATOM 710 O O . MET A 1 85 ? -19.986 1.559 29.398 1.00 84.94 85 MET A O 1
ATOM 714 N N . GLU A 1 86 ? -20.433 1.125 27.241 1.00 80.62 86 GLU A N 1
ATOM 715 C CA . GLU A 1 86 ? -21.880 1.046 27.412 1.00 80.62 86 GLU A CA 1
ATOM 716 C C . GLU A 1 86 ? -22.249 -0.095 28.364 1.00 80.62 86 GLU A C 1
ATOM 718 O O . GLU A 1 86 ? -22.953 0.135 29.341 1.00 80.62 86 GLU A O 1
ATOM 723 N N . VAL A 1 87 ? -21.705 -1.302 28.184 1.00 80.25 87 VAL A N 1
ATOM 724 C CA . VAL A 1 87 ? -21.940 -2.422 29.110 1.00 80.25 87 VAL A CA 1
ATOM 725 C C . VAL A 1 87 ? -21.511 -2.071 30.534 1.00 80.25 87 VAL A C 1
ATOM 727 O O . VAL A 1 87 ? -22.262 -2.360 31.466 1.00 80.25 87 VAL A O 1
ATOM 730 N N . GLN A 1 88 ? -20.358 -1.425 30.723 1.00 76.56 88 GLN A N 1
ATOM 731 C CA . GLN A 1 88 ? -19.902 -0.982 32.046 1.00 76.56 88 GLN A CA 1
ATOM 732 C C . GLN A 1 88 ? -20.866 0.037 32.667 1.00 76.56 88 GLN A C 1
ATOM 734 O O . GLN A 1 88 ? -21.223 -0.089 33.836 1.00 76.56 88 GLN A O 1
ATOM 739 N N . GLN A 1 89 ? -21.355 1.005 31.889 1.00 76.50 89 GLN A N 1
ATOM 740 C CA . GLN A 1 89 ? -22.345 1.981 32.353 1.00 76.50 89 GLN A CA 1
ATOM 741 C C . GLN A 1 89 ? -23.706 1.339 32.656 1.00 76.50 89 GLN A C 1
ATOM 743 O O . GLN A 1 89 ? -24.340 1.662 33.660 1.00 76.50 89 GLN A O 1
ATOM 748 N N . LEU A 1 90 ? -24.171 0.416 31.810 1.00 73.19 90 LEU A N 1
ATOM 749 C CA . LEU A 1 90 ? -25.443 -0.284 31.988 1.00 73.19 90 LEU A CA 1
ATOM 750 C C . LEU A 1 90 ? -25.401 -1.248 33.182 1.00 73.19 90 LEU A C 1
ATOM 752 O O . LEU A 1 90 ? -26.424 -1.399 33.857 1.00 73.19 90 LEU A O 1
ATOM 756 N N . SER A 1 91 ? -24.241 -1.865 33.429 1.00 69.44 91 SER A N 1
ATOM 757 C CA . SER A 1 91 ? -23.970 -2.796 34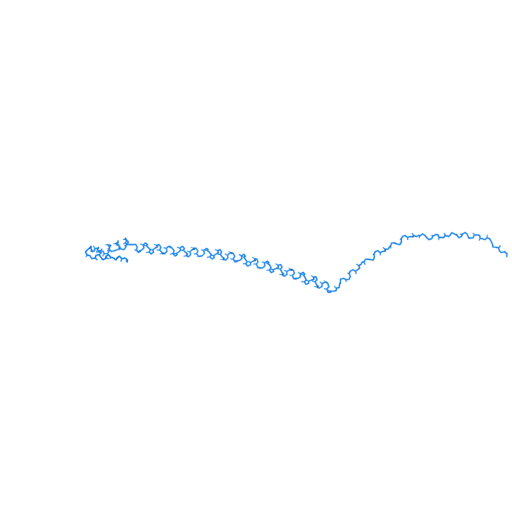.535 1.00 69.44 91 SER A CA 1
ATOM 758 C C . SER A 1 91 ? -23.532 -2.090 35.816 1.00 69.44 91 SER A C 1
ATOM 760 O O . SER A 1 91 ? -23.353 -2.747 36.842 1.00 69.44 91 SER A O 1
ATOM 762 N N . ALA A 1 92 ? -23.360 -0.765 35.782 1.00 76.69 92 ALA A N 1
ATOM 763 C CA . ALA A 1 92 ? -22.987 0.004 36.954 1.00 76.69 92 ALA A CA 1
ATOM 764 C C . ALA A 1 92 ? -24.013 -0.229 38.070 1.00 76.69 92 ALA A C 1
ATOM 766 O O . ALA A 1 92 ? -25.221 -0.037 37.887 1.00 76.69 92 ALA A O 1
ATOM 767 N N . TYR A 1 93 ? -23.510 -0.632 39.239 1.00 69.06 93 TYR A N 1
ATOM 768 C CA . TYR A 1 93 ? -24.308 -0.943 40.425 1.00 69.06 93 TYR A CA 1
ATOM 769 C C . TYR A 1 93 ? -25.299 0.177 40.769 1.00 69.06 93 TYR A C 1
ATOM 771 O O . TYR A 1 93 ? -26.452 -0.096 41.102 1.00 69.06 93 TYR A O 1
ATOM 779 N N . GLU A 1 94 ? -24.887 1.437 40.604 1.00 67.12 94 GLU A N 1
ATOM 780 C CA . GLU A 1 94 ? -25.740 2.610 40.819 1.00 67.12 94 GLU A CA 1
ATOM 781 C C . GLU A 1 94 ? -27.007 2.586 39.963 1.00 67.12 94 GLU A C 1
ATOM 783 O O . GLU A 1 94 ? -28.092 2.858 40.477 1.00 67.12 94 GLU A O 1
ATOM 788 N N . ARG A 1 95 ? -26.904 2.199 38.686 1.00 74.81 95 ARG A N 1
ATOM 789 C CA . ARG A 1 95 ? -28.053 2.148 37.776 1.00 74.81 95 ARG A CA 1
ATOM 790 C C . ARG A 1 95 ? -28.994 1.007 38.129 1.00 74.81 95 ARG A C 1
ATOM 792 O O . ARG A 1 95 ? -30.208 1.189 38.101 1.00 74.81 95 ARG A O 1
ATOM 799 N N . ILE A 1 96 ? -28.447 -0.155 38.482 1.00 75.50 96 ILE A N 1
ATOM 800 C CA . ILE A 1 96 ? -29.233 -1.311 38.933 1.00 75.50 96 ILE A CA 1
ATOM 801 C C . ILE A 1 96 ? -29.993 -0.951 40.215 1.00 75.50 96 ILE A C 1
ATOM 803 O O . ILE A 1 96 ? -31.189 -1.216 40.318 1.00 75.50 96 ILE A O 1
ATOM 807 N N . LEU A 1 97 ? -29.332 -0.271 41.155 1.00 72.44 97 LEU A N 1
ATOM 808 C CA . LEU A 1 97 ? -29.936 0.214 42.391 1.00 72.44 97 LEU A CA 1
ATOM 809 C C . LEU A 1 97 ? -31.022 1.269 42.128 1.00 72.44 97 LEU A C 1
ATOM 811 O O . LEU A 1 97 ? -32.081 1.226 42.754 1.00 72.44 97 LEU A O 1
ATOM 815 N N . GLN A 1 98 ? -30.789 2.199 41.197 1.00 78.62 98 GLN A N 1
ATOM 816 C CA . GLN A 1 98 ? -31.790 3.181 40.766 1.00 78.62 98 GLN A CA 1
ATOM 817 C C . GLN A 1 98 ? -33.014 2.495 40.155 1.00 78.62 98 GLN A C 1
ATOM 819 O O . GLN A 1 98 ? -34.134 2.775 40.574 1.00 78.62 98 GLN A O 1
ATOM 824 N N . LYS A 1 99 ? -32.809 1.545 39.233 1.00 78.06 99 LYS A N 1
ATOM 825 C CA . LYS A 1 99 ? -33.888 0.774 38.598 1.00 78.06 99 LYS A CA 1
ATOM 826 C C . LYS A 1 99 ? -34.677 -0.051 39.614 1.00 78.06 99 LYS A C 1
ATOM 828 O O . LYS A 1 99 ? -35.898 -0.111 39.541 1.00 78.06 99 LYS A O 1
ATOM 833 N N . ALA A 1 100 ? -33.991 -0.656 40.583 1.00 77.94 100 ALA A N 1
ATOM 834 C CA . ALA A 1 100 ? -34.623 -1.395 41.669 1.00 77.94 100 ALA A CA 1
ATOM 835 C C . ALA A 1 100 ? -35.504 -0.476 42.532 1.00 77.94 100 ALA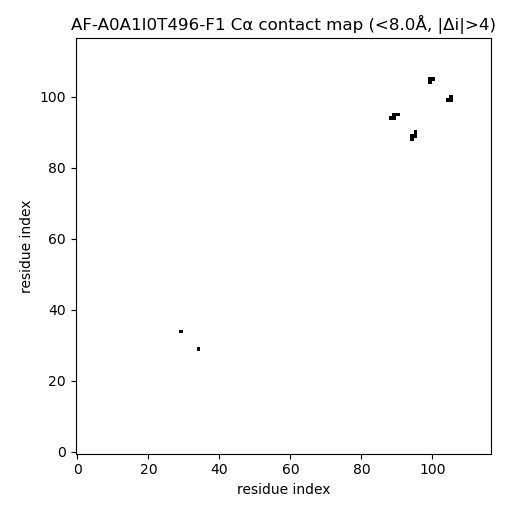 A C 1
ATOM 837 O O . ALA A 1 100 ? -36.664 -0.801 42.776 1.00 77.94 100 ALA A O 1
ATOM 838 N N . LYS A 1 101 ? -35.004 0.709 42.908 1.00 75.94 101 LYS A N 1
ATOM 839 C CA . LYS A 1 101 ? -35.775 1.709 43.665 1.00 75.94 101 LYS A CA 1
ATOM 840 C C . LYS A 1 101 ? -36.978 2.248 42.884 1.00 75.94 101 LYS A C 1
ATOM 842 O O . LYS A 1 101 ? -38.045 2.387 43.473 1.00 75.94 101 LYS A O 1
ATOM 847 N N . GLU A 1 102 ? -36.837 2.507 41.580 1.00 81.75 102 GLU A N 1
ATOM 848 C CA . GLU A 1 102 ? -37.951 2.892 40.687 1.00 81.75 102 GLU A CA 1
ATOM 849 C C . GLU A 1 102 ? -39.063 1.831 40.663 1.00 81.75 102 GLU A C 1
ATOM 851 O O . GLU A 1 102 ? -40.243 2.166 40.624 1.00 81.75 102 GLU A O 1
ATOM 856 N N . LEU A 1 103 ? -38.691 0.551 40.725 1.00 82.38 103 LEU A N 1
ATOM 857 C CA . LEU A 1 103 ? -39.613 -0.587 40.770 1.00 82.38 103 LEU A CA 1
ATOM 858 C C . LEU A 1 103 ? -40.148 -0.887 42.184 1.00 82.38 103 LEU A C 1
ATOM 860 O O . LEU A 1 103 ? -40.862 -1.870 42.372 1.00 82.38 103 LEU A O 1
ATOM 864 N N . GLY A 1 104 ? -39.815 -0.060 43.181 1.00 78.06 104 GLY A N 1
ATOM 865 C CA . GLY A 1 104 ? -40.263 -0.221 44.568 1.00 78.06 104 GLY A CA 1
ATOM 866 C C . GLY A 1 104 ? -39.508 -1.290 45.365 1.00 78.06 104 GLY A C 1
ATOM 867 O O . GLY A 1 104 ? -39.945 -1.664 46.451 1.00 78.06 104 GLY A O 1
ATOM 868 N N . LEU A 1 105 ? -38.378 -1.785 44.853 1.00 76.12 105 LEU A N 1
ATOM 869 C CA . LEU A 1 105 ? -37.514 -2.743 45.540 1.00 76.12 105 LEU A CA 1
ATOM 870 C C . LEU A 1 105 ? -36.522 -1.983 46.436 1.00 76.12 105 LEU A C 1
ATOM 872 O O . LEU A 1 105 ? -35.760 -1.135 45.968 1.00 76.12 105 LEU A O 1
ATOM 876 N N . SER A 1 106 ? -36.514 -2.292 47.733 1.00 67.50 106 SER A N 1
ATOM 877 C CA . SER A 1 106 ? -35.564 -1.750 48.711 1.00 67.50 106 SER A CA 1
ATOM 878 C C . SER A 1 106 ? -34.515 -2.798 49.093 1.00 67.50 106 SER A C 1
ATOM 880 O O . SER A 1 106 ? -34.803 -3.996 49.145 1.00 67.50 106 SER A O 1
ATOM 882 N N . LEU A 1 107 ? -33.275 -2.362 49.355 1.00 63.78 107 LEU A N 1
ATOM 883 C CA . LEU A 1 107 ? -32.260 -3.256 49.912 1.00 63.78 107 LEU A CA 1
ATOM 884 C C . LEU A 1 107 ? -32.669 -3.648 51.334 1.00 63.78 107 LEU A C 1
ATOM 886 O O . LEU A 1 107 ? -32.875 -2.786 52.185 1.00 63.78 107 LEU A O 1
ATOM 890 N N . ASN A 1 108 ? -32.752 -4.950 51.593 1.00 64.25 108 ASN A N 1
ATOM 891 C CA . ASN A 1 108 ? -32.904 -5.476 52.941 1.00 64.25 108 ASN A CA 1
ATOM 892 C C . ASN A 1 108 ? -31.509 -5.693 53.543 1.00 64.25 108 ASN A C 1
ATOM 894 O O . ASN A 1 108 ? -30.833 -6.670 53.216 1.00 64.25 108 ASN A O 1
ATOM 898 N N . GLU A 1 109 ? -31.082 -4.775 54.410 1.00 64.25 109 GLU A N 1
ATOM 899 C CA . GLU A 1 1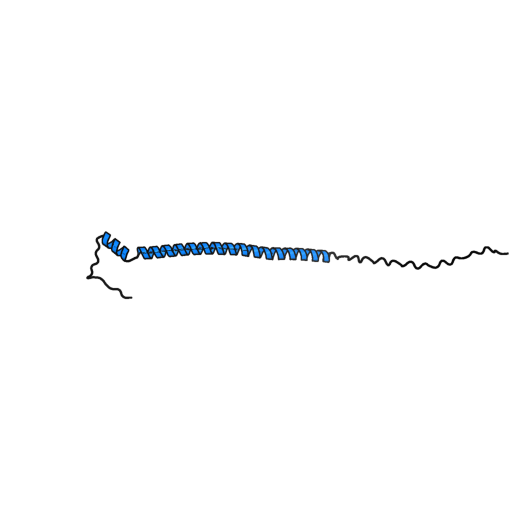09 ? -29.755 -4.790 55.048 1.00 64.25 109 GLU A CA 1
ATOM 900 C C . GLU A 1 109 ? -29.501 -6.049 55.899 1.00 64.25 109 GLU A C 1
ATOM 902 O O . GLU A 1 109 ? -28.353 -6.424 56.120 1.00 64.25 109 GLU A O 1
ATOM 907 N N . ASN A 1 110 ? -30.554 -6.776 56.293 1.00 63.28 110 ASN A N 1
ATOM 908 C CA . ASN A 1 110 ? -30.439 -8.010 57.074 1.00 63.28 110 ASN A CA 1
ATOM 909 C C . ASN A 1 110 ? -30.086 -9.255 56.235 1.00 63.28 110 ASN A C 1
ATOM 911 O O . ASN A 1 110 ? -29.905 -10.329 56.803 1.00 63.28 110 ASN A O 1
ATOM 915 N N . ASN A 1 111 ? -30.021 -9.152 54.900 1.00 61.16 111 ASN A N 1
ATOM 916 C CA . ASN A 1 111 ? -29.785 -10.292 53.998 1.00 61.16 111 ASN A CA 1
ATOM 917 C C . ASN A 1 111 ? -28.709 -10.011 52.933 1.00 61.16 111 ASN A C 1
ATOM 919 O O . ASN A 1 111 ? -28.727 -10.570 51.834 1.00 61.16 111 ASN A O 1
ATOM 923 N N . VAL A 1 112 ? -27.757 -9.131 53.248 1.00 61.16 112 VAL A N 1
ATOM 924 C CA . VAL A 1 112 ? -26.639 -8.813 52.353 1.00 61.16 112 VAL A CA 1
ATOM 925 C C . VAL A 1 112 ? -25.548 -9.871 52.527 1.00 61.16 112 VAL A C 1
ATOM 927 O O . VAL A 1 112 ? -24.831 -9.889 53.525 1.00 61.16 112 VAL A O 1
ATOM 930 N N . LYS A 1 113 ? -25.418 -10.782 51.558 1.00 67.00 113 LYS A N 1
ATOM 931 C CA . LYS A 1 113 ? -24.324 -11.759 51.531 1.00 67.00 113 LYS A CA 1
ATOM 932 C C . LYS A 1 113 ? -23.118 -11.133 50.835 1.00 67.00 113 LYS A C 1
ATOM 934 O O . LYS A 1 113 ? -23.141 -10.921 49.626 1.00 67.00 113 LYS A O 1
ATOM 939 N N . VAL A 1 114 ? -22.078 -10.829 51.605 1.00 57.88 114 VAL A N 1
ATOM 940 C CA . VAL A 1 114 ? -20.815 -10.309 51.072 1.00 57.88 114 VAL A CA 1
ATOM 941 C C . VAL A 1 114 ? -20.099 -11.458 50.365 1.00 57.88 114 VAL A C 1
ATOM 943 O O . VAL A 1 114 ? -19.719 -12.437 51.006 1.00 57.88 114 VAL A O 1
ATOM 946 N N . VAL A 1 115 ? -19.968 -11.381 49.043 1.00 60.53 115 VAL A N 1
ATOM 947 C CA . VAL A 1 115 ? -19.137 -12.313 48.274 1.00 60.53 115 VAL A CA 1
ATOM 948 C C . VAL A 1 115 ? -17.742 -11.696 48.227 1.00 60.53 115 VAL A C 1
ATOM 950 O O . VAL A 1 115 ? -17.541 -10.687 47.559 1.00 60.53 115 VAL A O 1
ATOM 953 N N . GLN A 1 116 ? -16.819 -12.234 49.023 1.00 47.81 116 GLN A N 1
ATOM 954 C CA . GLN A 1 116 ? -15.384 -11.990 48.854 1.00 47.81 116 GLN A CA 1
ATOM 955 C C . GLN A 1 116 ? -14.857 -13.028 47.856 1.00 47.81 116 GLN A C 1
ATOM 957 O O . GLN A 1 116 ? -15.340 -14.163 47.873 1.00 47.81 116 GLN A O 1
ATOM 962 N N . GLU A 1 117 ? -13.959 -12.594 46.966 1.00 46.16 117 GLU A N 1
ATOM 963 C CA . GLU A 1 117 ? -13.363 -13.404 45.888 1.00 46.16 117 GLU A CA 1
ATOM 964 C C . GLU A 1 117 ? -12.665 -14.678 46.381 1.00 46.16 117 GLU A C 1
ATOM 966 O O . GLU A 1 117 ? -12.002 -14.627 47.445 1.00 46.16 117 GLU A O 1
#

Sequence (117 aa):
MNNTAVKIHERQRPSSRPRIRKKRKLKIRLKLGEKLLFLSFCAFAIYAAVHIVANQVKIYQINKEIQQLQETVQEQQKHNNDLYMEVQQLSAYERILQKAKELGLSLNENNVKVVQE

Secondary structure (DSSP, 8-state):
-------------------------------HHHHHHHHHHHHHHHHHHHHHHHHHHHHHHHHHHHHHHHHHHHHHHHHHHHHHHHHHHHT-HHHHHHHHHHTT----GGG------

Solvent-accessible surface area (backbone atoms only — not comparable to full-atom values): 7361 Å² total; per-residue (Å²): 140,83,88,84,79,85,78,81,76,80,77,76,69,82,76,79,68,80,77,77,72,72,75,75,75,79,75,78,75,75,48,74,65,57,58,51,49,52,50,50,50,51,52,48,52,51,51,52,52,51,54,56,50,54,53,50,52,51,50,54,53,48,56,51,51,51,51,54,50,50,52,52,50,52,52,53,51,49,53,50,50,51,52,50,51,47,50,52,59,67,65,29,64,68,52,52,52,50,54,34,47,77,72,71,49,75,89,60,82,91,72,70,78,84,83,78,134

InterPro domains:
  IPR007060 Septum formation initiator FtsL/DivIC [PF04977] (41-116)
  IPR011922 Cell division protein FtsL [MF_00910] (34-116)
  IPR011922 Cell division protein FtsL [TIGR02209] (34-116)

Mean predicted aligned error: 19.7 Å

Foldseek 3Di:
DDDDPDDPPPPPDPPPDPPPPPPPPPPPPCDPVNVVVVVVVVVVVVVVVVVVVVVVVVVVVVVVVVVVVVVVVVVVVVVVVVVVVVCCVCPPPVNVQVVCVVVVHDDDPVPDDDDDD

pLDDT: mean 72.06, std 12.96, range [41.66, 95.06]

Radius of gyration: 52.99 Å; Cα contacts (8 Å, |Δi|>4): 8; chains: 1; bounding box: 115×28×150 Å

Organism: NCBI:txid186116